Protein AF-A0A919CF09-F1 (afdb_monomer_lite)

pLDDT: mean 82.71, std 17.0, range [35.19, 98.19]

Secondary structure (DSSP, 8-state):
--------SS-GGGGSSPPPHHHHHHHHHHHHHHHH--TT----HHHHHHHHHHHHHHHHHHHHHHHHHHT-TTS-HHHHHHHHHHHHHHHHHHHSPPPSTT-HHHHHHHHHHHHHHHHHHHHHHHHHHHS-------

Sequence (138 aa):
MTHQILHDPDGHLAAELPLDPQARTHHETLAQRVLGWGDDVLLSARDLELIALLLTGHARCVRDDVRQRSEDPRLNRGVQGQLAALADDADRQLNATAPPVGEFGYTRGRARLVLSLYAGLDLAEEAGAASPRVTAHP

Radius of gyration: 17.17 Å; chains: 1; bounding box: 48×38×53 Å

Foldseek 3Di:
DDDDDDDDPPLPVLQPDDDDPVNLVVLLVLLVVLLPDDPPDPDDLVRLVVLLSVLLSLLVSLLNVLLVLLPPPLADPVLSVVSNVLSVVSVVLSPPDDDPGRDSVSSNVSSVSNVVSVVSVVSSVVRSVPRDPPPPDD

Organism: NCBI:txid67296

Structure (mmCIF, N/CA/C/O backbone):
data_AF-A0A919CF09-F1
#
_entry.id   AF-A0A919CF09-F1
#
loop_
_atom_site.group_PDB
_atom_site.id
_atom_site.type_symbol
_atom_site.label_atom_id
_atom_site.label_alt_id
_atom_site.label_comp_id
_atom_site.label_asym_id
_atom_site.label_entity_id
_atom_site.label_seq_id
_atom_site.pdbx_PDB_ins_code
_atom_site.Cartn_x
_atom_site.Cartn_y
_atom_site.Cartn_z
_atom_site.occupancy
_atom_site.B_iso_or_equiv
_atom_site.auth_seq_id
_atom_site.auth_comp_id
_atom_site.auth_asym_id
_atom_site.auth_atom_id
_atom_site.pdbx_PDB_model_num
ATOM 1 N N . MET A 1 1 ? 1.667 30.542 -11.873 1.00 38.16 1 MET A N 1
ATOM 2 C CA . MET A 1 1 ? 1.337 29.525 -10.855 1.00 38.16 1 MET A CA 1
ATOM 3 C C . MET A 1 1 ? 2.480 28.528 -10.821 1.00 38.16 1 MET A C 1
ATOM 5 O O . MET A 1 1 ? 2.680 27.824 -11.799 1.00 38.16 1 MET A O 1
ATOM 9 N N . THR A 1 2 ? 3.289 28.554 -9.769 1.00 45.25 2 THR A N 1
ATOM 10 C CA . THR A 1 2 ? 4.456 27.683 -9.574 1.00 45.25 2 THR A CA 1
ATOM 11 C C . THR A 1 2 ? 4.054 26.550 -8.636 1.00 45.25 2 THR A C 1
ATOM 13 O O . THR A 1 2 ? 3.740 26.795 -7.477 1.00 45.25 2 THR A O 1
ATOM 16 N N . HIS A 1 3 ? 3.998 25.323 -9.156 1.00 44.03 3 HIS A N 1
ATOM 17 C CA . HIS A 1 3 ? 3.710 24.124 -8.371 1.00 44.03 3 HIS A CA 1
ATOM 18 C C . HIS A 1 3 ? 5.027 23.658 -7.739 1.00 44.03 3 HIS A C 1
ATOM 20 O O . HIS A 1 3 ? 5.937 23.227 -8.447 1.00 44.03 3 HIS A O 1
ATOM 26 N N . GLN A 1 4 ? 5.173 23.829 -6.427 1.00 47.81 4 GLN A N 1
ATOM 27 C CA . GLN A 1 4 ? 6.373 23.425 -5.701 1.00 47.81 4 GLN A CA 1
ATOM 28 C C . GLN A 1 4 ? 6.209 21.954 -5.304 1.00 47.81 4 GLN A C 1
ATOM 30 O O . GLN A 1 4 ? 5.456 21.634 -4.390 1.00 47.81 4 GLN A O 1
ATOM 35 N N . ILE A 1 5 ? 6.864 21.053 -6.039 1.00 58.84 5 ILE A N 1
ATOM 36 C CA . ILE A 1 5 ? 6.908 19.630 -5.690 1.00 58.84 5 ILE A CA 1
ATOM 37 C C . ILE A 1 5 ? 7.907 19.483 -4.543 1.00 58.84 5 ILE A C 1
ATOM 39 O O . ILE A 1 5 ? 9.117 19.594 -4.743 1.00 58.84 5 ILE A O 1
ATOM 43 N N . LEU A 1 6 ? 7.390 19.293 -3.332 1.00 55.84 6 LEU A N 1
ATOM 44 C CA . LEU A 1 6 ? 8.189 19.039 -2.142 1.00 55.84 6 LEU A CA 1
ATOM 45 C C . LEU A 1 6 ? 8.516 17.543 -2.094 1.00 55.84 6 LEU A C 1
ATOM 47 O O . LEU A 1 6 ? 7.647 16.715 -1.835 1.00 55.84 6 LEU A O 1
ATOM 51 N N . HIS A 1 7 ? 9.761 17.197 -2.416 1.00 47.84 7 HIS A N 1
ATOM 52 C CA . HIS A 1 7 ? 10.256 15.831 -2.306 1.00 47.84 7 HIS A CA 1
ATOM 53 C C . HIS A 1 7 ? 10.620 15.561 -0.844 1.00 47.84 7 HIS A C 1
ATOM 55 O O . HIS A 1 7 ? 11.595 16.120 -0.347 1.00 47.84 7 HIS A O 1
ATOM 61 N N . ASP A 1 8 ? 9.849 14.706 -0.176 1.00 61.03 8 ASP A N 1
ATOM 62 C CA . ASP A 1 8 ? 10.103 14.247 1.191 1.00 61.03 8 ASP A CA 1
ATOM 63 C C . ASP A 1 8 ? 10.671 12.818 1.165 1.00 61.03 8 ASP A C 1
ATOM 65 O O . ASP A 1 8 ? 9.913 11.854 1.041 1.00 61.03 8 ASP A O 1
ATOM 69 N N . PRO A 1 9 ? 12.006 12.660 1.190 1.00 55.53 9 PRO A N 1
ATOM 70 C CA . PRO A 1 9 ? 12.639 11.346 1.142 1.00 55.53 9 PRO A CA 1
ATOM 71 C C . PRO A 1 9 ? 12.444 10.533 2.433 1.00 55.53 9 PRO A C 1
ATOM 73 O O . PRO A 1 9 ? 12.512 9.303 2.373 1.00 55.53 9 PRO A O 1
ATOM 76 N N . ASP A 1 10 ? 12.179 11.200 3.561 1.00 54.34 10 ASP A N 1
ATOM 77 C CA . ASP A 1 10 ? 12.074 10.587 4.891 1.00 54.34 10 ASP A CA 1
ATOM 78 C C . ASP A 1 10 ? 10.613 10.328 5.311 1.00 54.34 10 ASP A C 1
ATOM 80 O O . ASP A 1 10 ? 10.356 9.581 6.253 1.00 54.34 10 ASP A O 1
ATOM 84 N N . GLY A 1 11 ? 9.642 10.883 4.573 1.00 53.97 11 GLY A N 1
ATOM 85 C CA . GLY A 1 11 ? 8.206 10.632 4.744 1.00 53.97 11 GLY A CA 1
ATOM 86 C C . G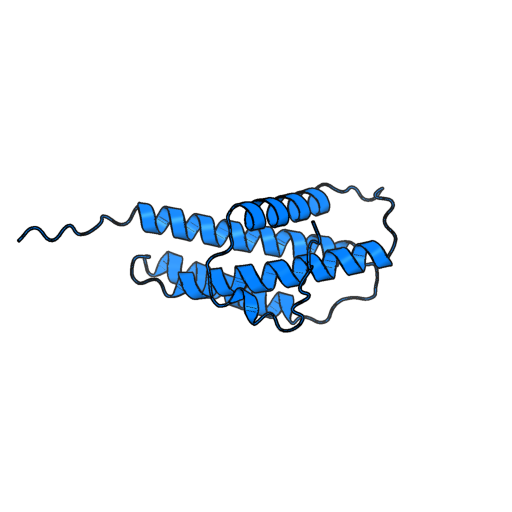LY A 1 11 ? 7.585 11.312 5.967 1.00 53.97 11 GLY A C 1
ATOM 87 O O . GLY A 1 11 ? 6.467 10.978 6.355 1.00 53.97 11 GLY A O 1
ATOM 88 N N . HIS A 1 12 ? 8.287 12.261 6.585 1.00 56.44 12 HIS A N 1
ATOM 89 C CA . HIS A 1 12 ? 7.836 12.948 7.793 1.00 56.44 12 HIS A CA 1
ATOM 90 C C . HIS A 1 12 ? 6.582 13.810 7.584 1.00 56.44 12 HIS A C 1
ATOM 92 O O . HIS A 1 12 ? 5.820 14.005 8.526 1.00 56.44 12 HIS A O 1
ATOM 98 N N . LEU A 1 13 ? 6.322 14.286 6.365 1.00 51.22 13 LEU A N 1
ATOM 99 C CA . LEU A 1 13 ? 5.152 15.110 6.046 1.00 51.22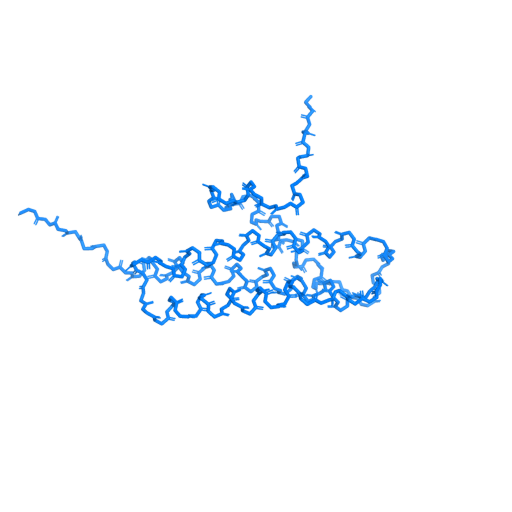 13 LEU A CA 1
ATOM 100 C C . LEU A 1 13 ? 3.863 14.300 5.855 1.00 51.22 13 LEU A C 1
ATOM 102 O O . LEU A 1 13 ? 2.781 14.881 5.843 1.00 51.22 13 LEU A O 1
ATOM 106 N N . ALA A 1 14 ? 3.953 12.975 5.722 1.00 50.47 14 ALA A N 1
ATOM 107 C CA . ALA A 1 14 ? 2.787 12.104 5.577 1.00 50.47 14 ALA A CA 1
ATOM 108 C C . ALA A 1 14 ? 2.106 11.767 6.916 1.00 50.47 14 ALA A C 1
ATOM 110 O O . ALA A 1 14 ? 1.007 11.228 6.915 1.00 50.47 14 ALA A O 1
ATOM 111 N N . ALA A 1 15 ? 2.739 12.079 8.051 1.00 49.06 15 ALA A N 1
ATOM 112 C CA . ALA A 1 15 ? 2.292 11.623 9.366 1.00 49.06 15 ALA A CA 1
ATOM 113 C C . ALA A 1 15 ? 1.136 12.440 9.982 1.00 49.06 15 ALA A C 1
ATOM 115 O O . ALA A 1 15 ? 0.589 12.026 11.002 1.00 49.06 15 ALA A O 1
ATOM 116 N N . GLU A 1 16 ? 0.772 13.603 9.426 1.00 46.12 16 GLU A N 1
ATOM 117 C CA . GLU A 1 16 ? -0.107 14.550 10.135 1.00 46.12 16 GLU A CA 1
ATOM 118 C C . GLU A 1 16 ? -1.568 14.588 9.664 1.00 46.12 16 GLU A C 1
ATOM 120 O O . GLU A 1 16 ? -2.419 15.058 10.420 1.00 46.12 16 GLU A O 1
ATOM 125 N N . LEU A 1 17 ? -1.913 14.064 8.483 1.00 50.91 17 LEU A N 1
ATOM 126 C CA . LEU A 1 17 ? -3.288 14.086 7.966 1.00 50.91 17 LEU A CA 1
ATOM 127 C C . LEU A 1 17 ? -3.600 12.815 7.160 1.00 50.91 17 LEU A C 1
ATOM 129 O O . LEU A 1 17 ? -2.753 12.400 6.370 1.00 50.91 17 LEU A O 1
ATOM 133 N N . PRO A 1 18 ? -4.820 12.248 7.289 1.00 60.44 18 PRO A N 1
ATOM 134 C CA . PRO A 1 18 ? -5.278 11.173 6.413 1.00 60.44 18 PRO A CA 1
ATOM 135 C C . PRO A 1 18 ? -5.068 11.558 4.950 1.00 60.44 18 PRO A C 1
ATOM 137 O O . PRO A 1 18 ? -5.326 12.709 4.582 1.00 60.44 18 PRO A O 1
ATOM 140 N N . LEU A 1 19 ? -4.639 10.604 4.121 1.00 67.75 19 LEU A N 1
ATOM 141 C CA . LEU A 1 19 ? -4.422 10.847 2.696 1.00 67.75 19 LEU A CA 1
ATOM 142 C C . LEU A 1 19 ? -5.638 11.524 2.047 1.00 67.75 19 LEU A C 1
ATOM 144 O O . LEU A 1 19 ? -6.762 11.021 2.103 1.00 67.75 19 LEU A O 1
ATOM 148 N N . ASP A 1 20 ? -5.393 12.666 1.405 1.00 78.00 20 ASP A N 1
ATOM 149 C CA . ASP A 1 20 ? -6.416 13.407 0.675 1.00 78.00 20 ASP A CA 1
ATOM 150 C C . ASP A 1 20 ? -7.076 12.514 -0.409 1.00 78.00 20 ASP A C 1
ATOM 152 O O . ASP A 1 20 ? -6.374 11.762 -1.101 1.00 78.00 20 ASP A O 1
ATOM 156 N N . PRO A 1 21 ? -8.413 12.565 -0.602 1.00 76.69 21 PRO A N 1
ATOM 157 C CA . PRO A 1 21 ? -9.105 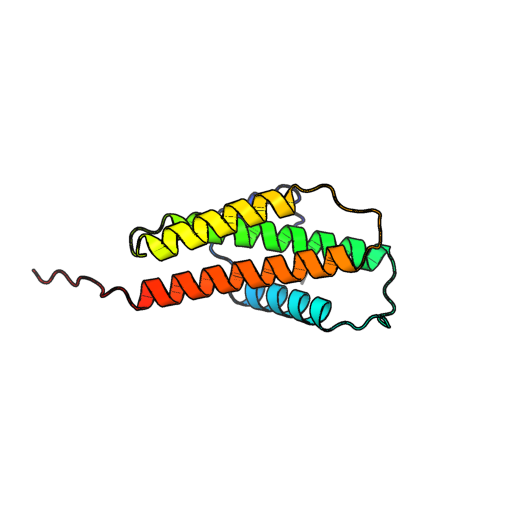11.721 -1.581 1.00 76.69 21 PRO A CA 1
ATOM 158 C C . PRO A 1 21 ? -8.584 11.854 -3.021 1.00 76.69 21 PRO A C 1
ATOM 160 O O . PRO A 1 21 ? -8.593 10.879 -3.785 1.00 76.69 21 PRO A O 1
ATOM 163 N N . GLN A 1 22 ? -8.093 13.035 -3.413 1.00 77.69 22 GLN A N 1
ATOM 164 C CA . GLN A 1 22 ? -7.482 13.219 -4.728 1.00 77.69 22 GLN A CA 1
ATOM 165 C C . GLN A 1 22 ? -6.113 12.531 -4.793 1.00 77.69 22 GLN A C 1
ATOM 167 O O . GLN A 1 22 ? -5.805 11.908 -5.814 1.00 77.69 22 GLN A O 1
ATOM 172 N N . ALA A 1 23 ? -5.317 12.580 -3.721 1.00 80.69 23 ALA A N 1
ATOM 173 C CA . ALA A 1 23 ? -4.058 11.837 -3.627 1.00 80.69 23 ALA A CA 1
ATOM 174 C C . ALA A 1 23 ? -4.286 10.320 -3.742 1.00 80.69 23 ALA A C 1
ATOM 176 O O . ALA A 1 23 ? -3.637 9.663 -4.561 1.00 80.69 23 ALA A O 1
ATOM 177 N N . ARG A 1 24 ? -5.286 9.776 -3.030 1.00 89.44 24 ARG A N 1
ATOM 178 C CA . ARG A 1 24 ? -5.692 8.364 -3.152 1.00 89.44 24 ARG A CA 1
ATOM 179 C C . ARG A 1 24 ? -5.994 7.969 -4.595 1.00 89.44 24 ARG A C 1
ATOM 181 O O . ARG A 1 24 ? -5.419 7.006 -5.101 1.00 89.44 24 ARG A O 1
ATOM 188 N N . THR A 1 25 ? -6.829 8.754 -5.275 1.00 89.25 25 THR A N 1
ATOM 189 C CA . THR A 1 25 ? -7.222 8.484 -6.667 1.00 89.25 25 THR A CA 1
ATOM 190 C C . THR A 1 25 ? -6.002 8.396 -7.589 1.00 89.25 25 THR A C 1
ATOM 192 O O . THR A 1 25 ? -5.932 7.514 -8.447 1.00 89.25 25 THR A O 1
ATOM 195 N N . HIS A 1 26 ? -5.008 9.274 -7.408 1.00 87.81 26 HIS A N 1
ATOM 196 C CA . HIS A 1 26 ? -3.773 9.243 -8.196 1.00 87.81 26 HIS A CA 1
ATOM 197 C C . HIS A 1 26 ? -2.942 7.988 -7.915 1.00 87.81 26 HIS A C 1
ATOM 199 O O . HIS A 1 26 ? -2.476 7.346 -8.861 1.00 87.81 26 HIS A O 1
ATOM 205 N N . HIS A 1 27 ? -2.780 7.616 -6.643 1.00 91.25 27 HIS A N 1
ATOM 206 C CA . HIS A 1 27 ? -2.001 6.441 -6.252 1.00 91.25 27 HIS A CA 1
ATOM 207 C C . HIS A 1 27 ? -2.621 5.149 -6.803 1.00 91.25 27 HIS A C 1
ATOM 209 O O . HIS A 1 27 ? -1.924 4.345 -7.427 1.00 91.25 27 HIS A O 1
ATOM 215 N N . GLU A 1 28 ? -3.933 4.968 -6.624 1.00 92.31 28 GLU A N 1
ATOM 216 C CA . GLU A 1 28 ? -4.667 3.800 -7.122 1.00 92.31 28 GLU A CA 1
ATOM 217 C C . GLU A 1 28 ? -4.656 3.744 -8.652 1.00 92.31 28 GLU A C 1
ATOM 219 O O . GLU A 1 28 ? -4.388 2.684 -9.217 1.00 92.31 28 GLU A O 1
ATOM 224 N N . THR A 1 2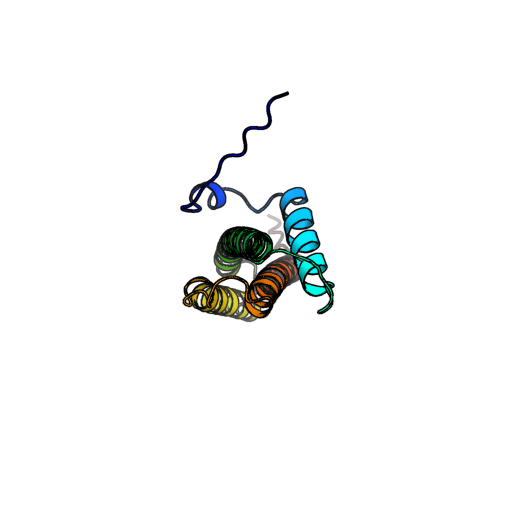9 ? -4.854 4.879 -9.334 1.00 94.69 29 THR A N 1
ATOM 225 C CA . THR A 1 29 ? -4.808 4.946 -10.806 1.00 94.69 29 THR A CA 1
ATOM 226 C C . THR A 1 29 ? -3.435 4.547 -11.340 1.0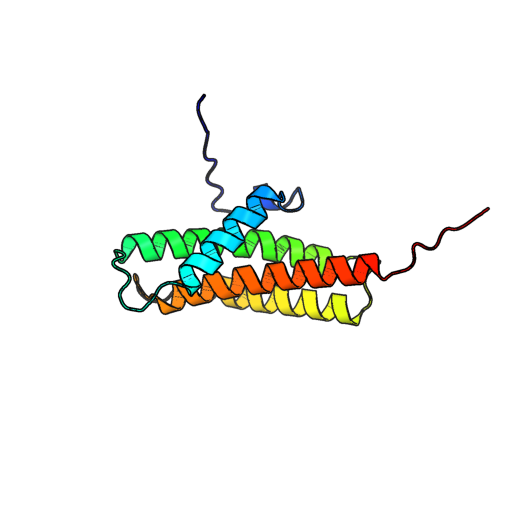0 94.69 29 THR A C 1
ATOM 228 O O . THR A 1 29 ? -3.339 3.772 -12.295 1.00 94.69 29 THR A O 1
ATOM 231 N N . LEU A 1 30 ? -2.352 5.052 -10.740 1.00 93.62 30 LEU A N 1
ATOM 232 C CA . LEU A 1 30 ? -0.996 4.673 -11.130 1.00 93.62 30 LEU A CA 1
ATOM 233 C C . LEU A 1 30 ? -0.759 3.177 -10.901 1.00 93.62 30 LEU A C 1
ATOM 235 O O . LEU A 1 30 ? -0.283 2.492 -11.806 1.00 93.62 30 LEU A O 1
ATOM 239 N N . ALA A 1 31 ? -1.121 2.661 -9.726 1.00 95.50 31 ALA A N 1
ATOM 240 C CA . ALA A 1 31 ? -0.960 1.250 -9.401 1.00 95.50 31 ALA A CA 1
ATOM 241 C C . ALA A 1 31 ? -1.751 0.350 -10.368 1.00 95.50 31 ALA A C 1
ATOM 243 O O . ALA A 1 31 ? -1.197 -0.598 -10.920 1.00 95.50 31 ALA A O 1
ATOM 244 N N . GLN A 1 32 ? -3.011 0.680 -10.653 1.00 96.69 32 GLN A N 1
ATOM 245 C CA . GLN A 1 32 ? -3.845 -0.046 -11.616 1.00 96.69 32 GLN A CA 1
ATOM 246 C C . GLN A 1 32 ? -3.250 -0.016 -13.026 1.00 96.69 32 GLN A C 1
ATOM 248 O O . GLN A 1 32 ? -3.217 -1.047 -13.695 1.00 96.69 32 GLN A O 1
ATOM 253 N N . ARG A 1 33 ? -2.716 1.130 -13.468 1.00 95.50 33 ARG A N 1
ATOM 254 C CA . ARG A 1 33 ? -2.026 1.236 -14.762 1.00 95.50 33 ARG A CA 1
ATOM 255 C C . ARG A 1 33 ? -0.807 0.327 -14.838 1.00 95.50 33 ARG A C 1
ATOM 257 O O . ARG A 1 33 ? -0.672 -0.399 -15.815 1.00 95.50 33 ARG A O 1
ATOM 264 N N . VAL A 1 34 ? 0.029 0.322 -13.801 1.00 93.94 34 VAL A N 1
ATOM 265 C CA . VAL A 1 34 ? 1.206 -0.556 -13.716 1.00 93.94 34 VAL A CA 1
ATOM 266 C C . VAL A 1 34 ? 0.807 -2.031 -13.782 1.00 93.94 34 VAL A C 1
ATOM 268 O O . VAL A 1 34 ? 1.477 -2.828 -14.436 1.00 93.94 34 VAL A O 1
ATOM 271 N N . LEU A 1 35 ? -0.294 -2.410 -13.128 1.00 95.12 35 LEU A N 1
ATOM 272 C CA . LEU A 1 35 ? -0.807 -3.781 -13.185 1.00 95.12 35 LEU A CA 1
ATOM 273 C C . LEU A 1 35 ? -1.438 -4.137 -14.534 1.00 95.12 35 LEU A C 1
ATOM 275 O O . LEU A 1 35 ? -1.399 -5.303 -14.915 1.00 95.12 35 LEU A O 1
ATOM 279 N N . GLY A 1 36 ? -1.996 -3.156 -15.246 1.00 93.31 36 GLY A N 1
ATOM 280 C CA . GLY A 1 36 ? -2.585 -3.327 -16.574 1.00 93.31 36 GLY A CA 1
ATOM 281 C C . GLY A 1 36 ? -1.574 -3.340 -17.721 1.00 93.31 36 GLY A C 1
ATOM 282 O O . GLY A 1 36 ? -1.944 -3.662 -18.847 1.00 93.31 36 GLY A O 1
ATOM 283 N N . TRP A 1 37 ? -0.311 -2.994 -17.471 1.00 91.19 37 TRP A N 1
ATOM 284 C CA . TRP A 1 37 ? 0.735 -3.091 -18.484 1.00 91.19 37 TRP A CA 1
ATOM 285 C C . TRP A 1 37 ? 1.011 -4.546 -18.849 1.00 91.19 37 TRP A C 1
ATOM 287 O O . TRP A 1 37 ? 1.212 -5.382 -17.965 1.00 91.19 37 TRP A O 1
ATOM 297 N N . GLY A 1 38 ? 1.039 -4.832 -20.149 1.00 83.06 38 GLY A N 1
ATOM 298 C CA . GLY A 1 38 ? 1.516 -6.095 -20.697 1.00 83.06 38 GLY A CA 1
ATOM 299 C C . GLY A 1 38 ? 3.040 -6.176 -20.706 1.00 83.06 38 GLY A C 1
ATOM 300 O O . GLY A 1 38 ? 3.741 -5.228 -20.346 1.00 83.06 38 GLY A O 1
ATOM 301 N N . ASP A 1 39 ? 3.556 -7.327 -21.125 1.00 74.19 39 ASP A N 1
ATOM 302 C CA . ASP A 1 39 ? 5.003 -7.553 -21.246 1.00 74.19 39 ASP A CA 1
ATOM 303 C C . ASP A 1 39 ? 5.612 -6.804 -22.455 1.00 74.19 39 ASP A C 1
ATOM 305 O O . ASP A 1 39 ? 6.827 -6.770 -22.626 1.00 74.19 39 ASP A O 1
ATOM 309 N N . ASP A 1 40 ? 4.770 -6.175 -23.280 1.00 74.94 40 ASP A N 1
ATOM 310 C CA . ASP A 1 40 ? 5.106 -5.338 -24.432 1.00 74.94 40 ASP A CA 1
ATOM 311 C C . ASP A 1 40 ? 5.295 -3.851 -24.083 1.00 74.94 40 ASP A C 1
ATOM 313 O O . ASP A 1 40 ? 5.584 -3.041 -24.968 1.00 74.94 40 ASP A O 1
ATOM 317 N N . VAL A 1 41 ? 5.140 -3.465 -22.810 1.00 79.81 41 VAL A N 1
ATOM 318 C CA . VAL A 1 41 ? 5.289 -2.064 -22.408 1.00 79.81 41 VAL A CA 1
ATOM 319 C C . VAL A 1 41 ? 6.726 -1.583 -22.647 1.00 79.81 41 VAL A C 1
ATOM 321 O O . VAL A 1 41 ? 7.696 -2.102 -22.094 1.00 79.81 41 VAL A O 1
ATOM 324 N N . LEU A 1 42 ? 6.872 -0.556 -23.485 1.00 79.88 42 LEU A N 1
ATOM 325 C CA . LEU A 1 42 ? 8.168 0.029 -23.828 1.00 79.88 42 LEU A CA 1
ATOM 326 C C . LEU A 1 42 ? 8.541 1.116 -22.815 1.00 79.88 42 LEU A C 1
ATOM 328 O O . LEU A 1 42 ? 8.460 2.308 -23.107 1.00 79.88 42 LEU A O 1
ATOM 332 N N . LEU A 1 43 ? 8.928 0.700 -21.609 1.00 85.00 43 LEU A N 1
ATOM 333 C CA . LEU A 1 43 ? 9.492 1.591 -20.593 1.00 85.00 43 LEU A CA 1
ATOM 334 C C . LEU A 1 43 ? 10.990 1.362 -20.462 1.00 85.00 43 LEU A C 1
ATOM 336 O O . LEU A 1 43 ? 11.464 0.225 -20.477 1.00 85.00 43 LEU A O 1
ATOM 340 N N . SER A 1 44 ? 11.745 2.449 -20.305 1.00 89.06 44 SER A N 1
ATOM 341 C CA . SER A 1 44 ? 13.158 2.316 -19.977 1.00 89.06 44 SER A CA 1
ATOM 342 C C . SER A 1 44 ? 13.312 1.752 -18.561 1.00 89.06 44 SER A C 1
ATOM 344 O O . SER A 1 44 ? 12.461 1.952 -17.691 1.00 89.06 44 SER A O 1
ATOM 346 N N . ALA A 1 45 ? 14.437 1.086 -18.292 1.00 86.69 45 ALA A N 1
ATOM 347 C CA . ALA A 1 45 ? 14.750 0.605 -16.946 1.00 86.69 45 ALA A CA 1
ATOM 348 C C . ALA A 1 45 ? 14.738 1.744 -15.906 1.00 86.69 45 ALA A C 1
ATOM 350 O O . ALA A 1 45 ? 14.350 1.532 -14.758 1.00 86.69 45 ALA A O 1
ATOM 351 N N . ARG A 1 46 ? 15.099 2.966 -16.328 1.00 88.56 46 ARG A N 1
ATOM 352 C CA . ARG A 1 46 ? 15.063 4.160 -15.482 1.00 88.56 46 ARG A CA 1
ATOM 353 C C . ARG A 1 46 ? 13.637 4.596 -15.152 1.00 88.56 46 ARG A C 1
ATOM 355 O O . ARG A 1 46 ? 13.374 4.962 -14.011 1.00 88.56 46 ARG A O 1
ATOM 362 N N . ASP A 1 47 ? 12.720 4.538 -16.113 1.00 90.19 47 ASP A N 1
ATOM 363 C CA . ASP A 1 47 ? 11.313 4.871 -15.863 1.00 90.19 47 ASP A CA 1
ATOM 364 C C . ASP A 1 47 ? 10.689 3.870 -14.889 1.00 90.19 47 ASP A C 1
ATOM 366 O O . ASP A 1 47 ? 10.023 4.267 -13.934 1.00 90.19 47 ASP A O 1
ATOM 370 N N . LEU A 1 48 ? 10.966 2.574 -15.071 1.00 88.62 48 LEU A N 1
ATOM 371 C CA . LEU A 1 48 ? 10.503 1.526 -14.158 1.00 88.62 48 LEU A CA 1
ATOM 372 C C . LEU A 1 48 ? 11.006 1.729 -12.729 1.00 88.62 48 LEU A C 1
ATOM 374 O O . LEU A 1 48 ? 10.242 1.538 -11.781 1.00 88.62 48 LEU A O 1
ATOM 378 N N . GLU A 1 49 ? 12.263 2.142 -12.577 1.00 88.56 49 GLU A N 1
ATOM 379 C CA . GLU A 1 49 ? 12.857 2.475 -11.285 1.00 88.56 49 GLU A CA 1
ATOM 380 C C . GLU A 1 49 ? 12.167 3.688 -10.645 1.00 88.56 49 GLU A C 1
ATOM 382 O O . GLU A 1 49 ? 11.756 3.620 -9.487 1.00 88.56 49 GLU A O 1
ATOM 387 N N . LEU A 1 50 ? 11.972 4.777 -11.397 1.00 90.62 50 LEU A N 1
ATOM 388 C CA . LEU A 1 50 ? 11.285 5.974 -10.903 1.00 90.62 50 LEU A CA 1
ATOM 389 C C . LEU A 1 50 ? 9.846 5.671 -10.471 1.00 90.62 50 LEU A C 1
ATOM 391 O O . LEU A 1 50 ? 9.409 6.121 -9.412 1.00 90.62 50 LEU A O 1
ATOM 395 N N . ILE A 1 51 ? 9.122 4.867 -11.249 1.00 92.00 51 ILE A N 1
ATOM 396 C CA . ILE A 1 51 ? 7.759 4.439 -10.914 1.00 92.00 51 ILE A CA 1
ATOM 397 C C . ILE A 1 51 ? 7.762 3.554 -9.662 1.00 92.00 51 ILE A C 1
ATOM 399 O O . ILE A 1 51 ? 6.909 3.723 -8.791 1.00 92.00 51 ILE A O 1
ATOM 403 N N . ALA A 1 52 ? 8.721 2.635 -9.530 1.00 90.94 52 ALA A N 1
ATOM 404 C CA . ALA A 1 52 ? 8.836 1.794 -8.343 1.00 90.94 52 ALA A CA 1
ATOM 405 C C . ALA A 1 52 ? 9.144 2.613 -7.080 1.00 90.94 52 ALA A C 1
ATOM 407 O O . ALA A 1 52 ? 8.574 2.337 -6.022 1.00 90.94 52 ALA A O 1
ATOM 408 N N . LEU A 1 53 ? 10.001 3.635 -7.182 1.00 90.44 53 LEU A N 1
ATOM 409 C CA . LEU A 1 53 ? 10.284 4.571 -6.091 1.00 90.44 53 LEU A CA 1
ATOM 410 C C . LEU A 1 53 ? 9.036 5.367 -5.703 1.00 90.44 53 LEU A C 1
ATOM 412 O O . LEU A 1 53 ? 8.711 5.445 -4.519 1.00 90.44 53 LEU A O 1
ATOM 416 N N . LEU A 1 54 ? 8.295 5.880 -6.688 1.00 92.00 54 LEU A N 1
ATOM 417 C CA . LEU A 1 54 ? 7.051 6.612 -6.457 1.00 92.00 54 LEU A CA 1
ATOM 418 C C . LEU A 1 54 ? 6.009 5.744 -5.729 1.00 92.00 54 LEU A C 1
ATOM 420 O O . LEU A 1 54 ? 5.482 6.143 -4.693 1.00 92.00 54 LEU A O 1
ATOM 424 N N . LEU A 1 55 ? 5.780 4.516 -6.205 1.00 93.19 55 LEU A N 1
ATOM 425 C CA . LEU A 1 55 ? 4.880 3.557 -5.555 1.00 93.19 55 LEU A CA 1
ATOM 426 C C . LEU A 1 55 ? 5.355 3.155 -4.152 1.00 93.19 55 LEU A C 1
ATOM 428 O O . LEU A 1 55 ? 4.530 2.924 -3.273 1.00 93.19 55 LEU A O 1
ATOM 432 N N . THR A 1 56 ? 6.669 3.078 -3.926 1.00 92.81 56 THR A N 1
ATOM 433 C CA . THR A 1 56 ? 7.242 2.807 -2.598 1.00 92.81 56 THR A CA 1
ATOM 434 C C . THR A 1 56 ? 6.938 3.949 -1.629 1.00 92.81 56 THR A C 1
ATOM 436 O O . THR A 1 56 ? 6.529 3.687 -0.500 1.00 92.81 56 THR A O 1
ATOM 439 N N . GLY A 1 57 ? 7.086 5.203 -2.071 1.00 90.69 57 GLY A N 1
ATOM 440 C CA . GLY A 1 57 ? 6.697 6.378 -1.289 1.00 90.69 57 GLY A CA 1
ATOM 441 C C . GLY A 1 57 ? 5.212 6.351 -0.930 1.00 90.69 57 GLY A C 1
ATOM 442 O O . GLY A 1 57 ? 4.863 6.444 0.243 1.00 90.69 57 GLY A O 1
ATOM 443 N N . HIS A 1 58 ? 4.341 6.105 -1.913 1.00 92.50 58 HIS A N 1
ATOM 444 C CA . HIS A 1 58 ? 2.899 5.980 -1.677 1.00 92.50 58 HIS A CA 1
ATOM 445 C C . HIS A 1 58 ? 2.565 4.866 -0.682 1.00 92.50 58 HIS A C 1
ATOM 447 O O . HIS A 1 58 ? 1.813 5.092 0.260 1.00 92.50 58 HIS A O 1
ATOM 453 N N . ALA A 1 59 ? 3.151 3.680 -0.848 1.00 93.94 59 ALA A N 1
ATOM 454 C CA . ALA A 1 59 ? 2.914 2.556 0.049 1.00 93.94 59 ALA A CA 1
ATOM 455 C C . ALA A 1 59 ? 3.340 2.852 1.495 1.00 93.94 59 ALA A C 1
ATOM 457 O O . ALA A 1 59 ? 2.662 2.399 2.410 1.00 93.94 59 ALA A O 1
ATOM 458 N N . ARG A 1 60 ? 4.412 3.626 1.722 1.00 93.56 60 ARG A N 1
ATOM 459 C CA . ARG A 1 60 ? 4.807 4.054 3.076 1.00 93.56 60 ARG A CA 1
ATOM 460 C C . ARG A 1 60 ? 3.747 4.945 3.716 1.00 93.56 60 ARG A C 1
ATOM 462 O O . ARG A 1 60 ? 3.322 4.637 4.823 1.00 93.56 60 ARG A O 1
ATOM 469 N N . CYS A 1 61 ? 3.264 5.960 2.996 1.00 90.56 61 CYS A N 1
ATOM 470 C CA . CYS A 1 61 ? 2.209 6.838 3.507 1.00 90.56 61 CYS A CA 1
ATOM 471 C C . CYS A 1 61 ? 0.941 6.043 3.858 1.00 90.56 61 CYS A C 1
ATOM 473 O O . CYS A 1 61 ? 0.414 6.164 4.956 1.00 90.56 61 CYS A O 1
ATOM 475 N N . VAL A 1 62 ? 0.479 5.169 2.953 1.00 92.81 62 VAL A N 1
ATOM 476 C CA . VAL A 1 62 ? -0.744 4.380 3.192 1.00 92.81 62 VAL A CA 1
ATOM 477 C C . VAL A 1 62 ? -0.535 3.349 4.310 1.00 92.81 62 VAL A C 1
ATOM 479 O O . VAL A 1 62 ? -1.452 3.093 5.082 1.00 92.81 62 VAL A O 1
ATOM 482 N N . ARG A 1 63 ? 0.659 2.753 4.437 1.00 95.56 63 ARG A N 1
ATOM 483 C CA . ARG A 1 63 ? 0.995 1.847 5.551 1.00 95.56 63 ARG A CA 1
ATOM 484 C C . ARG A 1 63 ? 0.842 2.551 6.896 1.00 95.56 63 ARG A C 1
ATOM 486 O O . ARG A 1 63 ? 0.317 1.938 7.823 1.00 95.56 63 ARG A O 1
ATOM 493 N N . ASP A 1 64 ? 1.288 3.796 7.005 1.00 92.88 64 ASP A N 1
ATOM 494 C CA . ASP A 1 64 ? 1.203 4.553 8.255 1.00 92.88 64 ASP A CA 1
ATOM 495 C C . ASP A 1 64 ? -0.260 4.854 8.613 1.00 92.88 64 ASP A C 1
ATOM 497 O O . ASP A 1 64 ? -0.671 4.591 9.746 1.00 92.88 64 ASP A O 1
ATOM 501 N N . ASP A 1 65 ? -1.082 5.224 7.625 1.00 91.81 65 ASP A N 1
ATOM 502 C CA . ASP A 1 65 ? -2.538 5.352 7.788 1.00 91.81 65 ASP A CA 1
ATOM 503 C C . ASP A 1 65 ? -3.184 4.023 8.227 1.00 91.81 65 ASP A C 1
ATOM 505 O O . ASP A 1 65 ? -3.999 3.991 9.153 1.00 91.81 65 ASP A O 1
ATOM 509 N N . VAL A 1 66 ? -2.817 2.897 7.601 1.00 95.06 66 VAL A N 1
ATOM 510 C CA . VAL A 1 66 ? -3.323 1.558 7.964 1.00 95.06 66 VAL A CA 1
ATOM 511 C C . VAL A 1 66 ? -2.928 1.195 9.393 1.00 95.06 66 VAL A C 1
ATOM 513 O O . VAL A 1 66 ? -3.763 0.695 10.153 1.00 95.06 66 VAL A O 1
ATOM 516 N N . ARG A 1 67 ? -1.683 1.473 9.792 1.00 95.38 67 ARG A N 1
ATOM 517 C CA . ARG A 1 67 ? -1.212 1.238 11.160 1.00 95.38 67 ARG A CA 1
ATOM 518 C C . ARG A 1 67 ? -1.991 2.094 12.154 1.00 95.38 67 ARG A C 1
ATOM 520 O O . ARG A 1 67 ? -2.476 1.551 13.143 1.00 95.38 67 ARG A O 1
ATOM 527 N N . GLN A 1 68 ? -2.216 3.372 11.858 1.00 92.12 68 GLN A N 1
ATOM 528 C CA . GLN A 1 68 ? -3.039 4.242 12.699 1.00 92.12 68 GLN A CA 1
ATOM 529 C C . GLN A 1 68 ? -4.476 3.711 12.827 1.00 92.12 68 GLN A C 1
ATOM 531 O O . GLN A 1 68 ? -5.037 3.678 13.921 1.00 92.12 68 GLN A O 1
ATOM 536 N N . ARG A 1 69 ? -5.084 3.239 11.729 1.00 92.19 69 ARG A N 1
ATOM 537 C CA . ARG A 1 69 ? -6.431 2.641 11.765 1.00 92.19 69 ARG A CA 1
ATOM 538 C C . ARG A 1 69 ? -6.480 1.324 12.528 1.00 92.19 69 ARG A C 1
ATOM 540 O O . ARG A 1 69 ? -7.512 1.036 13.128 1.00 92.19 69 ARG A O 1
ATOM 547 N N . SER A 1 70 ? -5.393 0.556 12.575 1.00 95.12 70 SER A N 1
ATOM 548 C CA . SER A 1 70 ? -5.336 -0.668 13.386 1.00 95.12 70 SER A CA 1
ATOM 549 C C . SER A 1 70 ? -5.518 -0.413 14.891 1.00 95.12 70 SER A C 1
ATOM 551 O O . SER A 1 70 ? -5.943 -1.308 15.620 1.00 95.12 70 SER A O 1
ATOM 553 N N . GLU A 1 71 ? -5.281 0.820 15.345 1.00 93.56 71 GLU A N 1
ATOM 554 C CA . GLU A 1 71 ? -5.425 1.245 16.739 1.00 93.56 71 GLU A CA 1
ATOM 555 C C . GLU A 1 71 ? -6.786 1.907 17.038 1.00 93.56 71 GLU A C 1
ATOM 557 O O . GLU A 1 71 ? -7.068 2.230 18.193 1.00 93.56 71 GLU A O 1
ATOM 562 N N . ASP A 1 72 ? -7.660 2.092 16.037 1.00 91.62 72 ASP A N 1
ATOM 563 C CA . ASP A 1 72 ? -8.945 2.780 16.219 1.00 91.62 72 ASP A CA 1
ATOM 564 C C . ASP A 1 72 ? -9.883 1.963 17.131 1.00 91.62 72 ASP A C 1
ATOM 566 O O . ASP A 1 72 ? -10.323 0.872 16.746 1.00 91.62 72 ASP A O 1
ATOM 570 N N . PRO A 1 73 ? -10.255 2.476 18.322 1.00 89.38 73 PRO A N 1
ATOM 571 C CA . PRO A 1 73 ? -11.054 1.741 19.302 1.00 89.38 73 PRO A CA 1
ATOM 572 C C . PRO A 1 73 ? -12.491 1.454 18.844 1.00 89.38 73 PRO A C 1
ATOM 574 O O . PRO A 1 73 ? -13.190 0.680 19.496 1.00 89.38 73 PRO A O 1
ATOM 577 N N . ARG A 1 74 ? -12.955 2.071 17.750 1.00 88.81 74 ARG A N 1
ATOM 578 C CA . ARG A 1 74 ? -14.290 1.838 17.178 1.00 88.81 74 ARG A CA 1
ATOM 579 C C . ARG A 1 74 ? -14.360 0.564 16.338 1.00 88.81 74 ARG A C 1
ATOM 581 O O . ARG A 1 74 ? -15.460 0.062 16.098 1.00 88.81 74 ARG A O 1
ATOM 588 N N . LEU A 1 75 ? -13.212 0.059 15.886 1.00 90.62 75 LEU A N 1
ATOM 589 C CA . LEU A 1 75 ? -13.115 -1.163 15.097 1.00 90.62 75 LEU A CA 1
ATOM 590 C C . LEU A 1 75 ? -13.132 -2.397 16.001 1.00 90.62 75 LEU A C 1
ATOM 592 O O . LEU A 1 75 ? -12.603 -2.398 17.113 1.00 90.62 75 LEU A O 1
ATOM 596 N N . ASN A 1 76 ? -13.715 -3.488 15.505 1.00 92.62 76 ASN A N 1
ATOM 597 C CA . ASN A 1 76 ? -13.642 -4.764 16.207 1.00 92.62 76 ASN A CA 1
ATOM 598 C C . ASN A 1 76 ? -12.204 -5.326 16.180 1.00 92.62 76 ASN A C 1
ATOM 600 O O . ASN A 1 76 ? -11.426 -5.048 15.265 1.00 92.62 76 ASN A O 1
ATOM 604 N N . ARG A 1 77 ? -11.867 -6.173 17.164 1.00 93.25 77 ARG A N 1
ATOM 605 C CA . ARG A 1 77 ? -10.519 -6.754 17.316 1.00 93.25 77 ARG A CA 1
ATOM 606 C C . ARG A 1 77 ? -10.034 -7.543 16.095 1.00 93.25 77 ARG A C 1
ATOM 608 O O . ARG A 1 77 ? -8.831 -7.597 15.864 1.00 93.25 77 ARG A O 1
ATOM 615 N N . GLY A 1 78 ? -10.944 -8.147 15.328 1.00 96.00 78 GLY A N 1
ATOM 616 C CA . GLY A 1 78 ? -10.601 -8.883 14.110 1.00 96.00 78 GLY A CA 1
ATOM 617 C C . GLY A 1 78 ? -10.055 -7.955 13.028 1.00 96.00 78 GLY A C 1
ATOM 618 O O . GLY A 1 78 ? -8.958 -8.184 12.527 1.00 96.00 78 GLY A O 1
ATOM 619 N N . VAL A 1 79 ? -10.775 -6.868 12.743 1.00 95.19 79 VAL A N 1
ATOM 620 C CA . VAL A 1 79 ? -10.350 -5.853 11.765 1.00 95.19 79 VAL A CA 1
ATOM 621 C C . VAL A 1 79 ? -9.067 -5.164 12.224 1.00 95.19 79 VAL A C 1
ATOM 623 O O . VAL A 1 79 ? -8.130 -5.060 11.441 1.00 95.19 79 VAL A O 1
ATOM 626 N N . GLN A 1 80 ? -8.963 -4.786 13.504 1.00 95.56 80 GLN A N 1
ATOM 627 C CA . GLN A 1 80 ? -7.721 -4.231 14.062 1.00 95.56 80 GLN A CA 1
ATOM 628 C C . GLN A 1 80 ? -6.518 -5.158 13.821 1.00 95.56 80 GLN A C 1
ATOM 630 O O . GLN A 1 80 ? -5.483 -4.717 13.324 1.00 95.56 80 GLN A O 1
ATOM 635 N N . GLY A 1 81 ? -6.667 -6.456 14.109 1.00 97.56 81 GLY A N 1
ATOM 636 C CA . GLY A 1 81 ? -5.611 -7.446 13.892 1.00 97.56 81 GLY A CA 1
ATOM 637 C C . GLY A 1 81 ? -5.243 -7.631 12.417 1.00 97.56 81 GLY A C 1
ATOM 638 O O . GLY A 1 81 ? -4.062 -7.755 12.098 1.00 97.56 81 GLY A O 1
ATOM 639 N N . GLN A 1 82 ? -6.227 -7.603 11.511 1.00 98.00 82 GLN A N 1
ATOM 640 C CA . GLN A 1 82 ? -5.980 -7.669 10.066 1.00 98.00 82 GLN A CA 1
ATOM 641 C C . GLN A 1 82 ? -5.175 -6.463 9.568 1.00 98.00 82 GLN A C 1
ATOM 643 O O . GLN A 1 82 ? -4.217 -6.646 8.819 1.00 98.00 82 GLN A O 1
ATOM 648 N N . LEU A 1 83 ? -5.520 -5.250 10.008 1.00 97.62 83 LEU A N 1
ATOM 649 C CA . LEU A 1 83 ? -4.805 -4.029 9.624 1.00 97.62 83 LEU A CA 1
ATOM 650 C C . LEU A 1 83 ? -3.380 -4.000 10.182 1.00 97.62 83 LEU A C 1
ATOM 652 O O . LEU A 1 83 ? -2.452 -3.663 9.452 1.00 97.62 83 LEU A O 1
ATOM 656 N N . ALA A 1 84 ? -3.190 -4.406 11.440 1.00 97.94 84 ALA A N 1
ATOM 657 C CA . ALA A 1 84 ? -1.863 -4.494 12.044 1.00 97.94 84 ALA A CA 1
ATOM 658 C C . ALA A 1 84 ? -0.966 -5.484 11.280 1.00 97.94 84 ALA A C 1
ATOM 660 O O . ALA A 1 84 ? 0.148 -5.141 10.890 1.00 97.94 84 ALA A O 1
ATOM 661 N N . ALA A 1 85 ? -1.482 -6.682 10.978 1.00 98.19 85 ALA A N 1
ATOM 662 C CA . ALA A 1 85 ? -0.748 -7.687 10.211 1.00 98.19 85 ALA A CA 1
ATOM 663 C C . ALA A 1 85 ? -0.415 -7.214 8.786 1.00 98.19 85 ALA A C 1
ATOM 665 O O . ALA A 1 85 ? 0.683 -7.472 8.291 1.00 98.19 85 ALA A O 1
ATOM 666 N N . LEU A 1 86 ? -1.343 -6.506 8.136 1.00 98.12 86 LEU A N 1
ATOM 667 C CA . LEU A 1 86 ? -1.124 -5.908 6.821 1.00 98.12 86 LEU A CA 1
ATOM 668 C C . LEU A 1 86 ? -0.034 -4.828 6.864 1.00 98.12 86 LEU A C 1
ATOM 670 O O . LEU A 1 86 ? 0.832 -4.814 5.992 1.00 98.12 86 LEU A O 1
ATOM 674 N N . ALA A 1 87 ? -0.040 -3.955 7.876 1.00 97.12 87 ALA A N 1
ATOM 675 C CA . ALA A 1 87 ? 0.994 -2.937 8.055 1.00 97.12 87 ALA A CA 1
ATOM 676 C C . ALA A 1 87 ? 2.379 -3.560 8.299 1.00 97.12 87 ALA A C 1
ATOM 678 O O . ALA A 1 87 ? 3.365 -3.106 7.718 1.00 97.12 87 ALA A O 1
ATOM 679 N N . ASP A 1 88 ? 2.459 -4.624 9.102 1.00 97.31 88 ASP A N 1
ATOM 680 C CA . ASP A 1 88 ? 3.711 -5.336 9.382 1.00 97.31 88 ASP A CA 1
ATOM 681 C C . ASP A 1 88 ? 4.247 -6.089 8.154 1.00 97.31 88 ASP A C 1
ATOM 683 O O . ASP A 1 88 ? 5.454 -6.113 7.899 1.00 97.31 88 ASP A O 1
ATOM 687 N N . ASP A 1 89 ? 3.366 -6.713 7.367 1.00 97.31 89 ASP A N 1
ATOM 688 C CA . ASP A 1 89 ? 3.751 -7.331 6.097 1.00 97.31 89 ASP A CA 1
ATOM 689 C C . ASP A 1 89 ? 4.223 -6.283 5.085 1.00 97.31 89 ASP A C 1
ATOM 691 O O . ASP A 1 89 ? 5.275 -6.455 4.464 1.00 97.31 89 ASP A O 1
ATOM 695 N N . ALA A 1 90 ? 3.510 -5.160 4.984 1.00 96.19 90 ALA A N 1
ATOM 696 C CA . ALA A 1 90 ? 3.906 -4.043 4.142 1.00 96.19 90 ALA A CA 1
ATOM 697 C C . ALA A 1 90 ? 5.276 -3.490 4.539 1.00 96.19 90 ALA A C 1
ATOM 699 O O . ALA A 1 90 ? 6.108 -3.264 3.664 1.00 96.19 90 ALA A O 1
ATOM 700 N N . ASP A 1 91 ? 5.552 -3.331 5.834 1.00 95.81 91 ASP A N 1
ATOM 701 C CA . ASP A 1 91 ? 6.854 -2.873 6.315 1.00 95.81 91 ASP A CA 1
ATOM 702 C C . ASP A 1 91 ? 7.984 -3.836 5.918 1.00 95.81 91 ASP A C 1
ATOM 704 O O . ASP A 1 91 ? 8.991 -3.416 5.341 1.00 95.81 91 ASP A O 1
ATOM 708 N N . ARG A 1 92 ? 7.781 -5.149 6.101 1.00 94.81 92 ARG A N 1
ATOM 709 C CA . ARG A 1 92 ? 8.737 -6.173 5.643 1.00 94.81 92 ARG A CA 1
ATOM 710 C C . ARG A 1 92 ? 8.980 -6.096 4.138 1.00 94.81 92 ARG A C 1
ATOM 712 O O . ARG A 1 92 ? 10.129 -6.147 3.703 1.00 94.81 92 ARG A O 1
ATOM 719 N N . GLN A 1 93 ? 7.925 -5.947 3.338 1.00 93.56 93 GLN A N 1
ATOM 720 C CA . GLN A 1 93 ? 8.062 -5.813 1.890 1.00 93.56 93 GLN A CA 1
ATOM 721 C C . GLN A 1 93 ? 8.765 -4.506 1.497 1.00 93.56 93 GLN A C 1
ATOM 723 O O . GLN A 1 93 ? 9.542 -4.492 0.544 1.00 93.56 93 GLN A O 1
ATOM 728 N N . LEU A 1 94 ? 8.485 -3.385 2.166 1.00 91.44 94 LEU A N 1
ATOM 729 C CA . LEU A 1 94 ? 9.072 -2.066 1.876 1.00 91.44 94 LEU A CA 1
ATOM 730 C C . LEU A 1 94 ? 10.555 -1.985 2.231 1.00 91.44 94 LEU A C 1
ATOM 732 O O . LEU A 1 94 ? 11.294 -1.282 1.544 1.00 91.44 94 LEU A O 1
ATOM 736 N N . ASN A 1 95 ? 10.980 -2.737 3.243 1.00 89.19 95 ASN A N 1
ATOM 737 C CA . ASN A 1 95 ? 12.369 -2.800 3.692 1.00 89.19 95 ASN A CA 1
ATOM 738 C C . ASN A 1 95 ? 13.178 -3.925 3.027 1.00 89.19 95 ASN A C 1
ATOM 740 O O . ASN A 1 95 ? 14.398 -3.980 3.183 1.00 89.19 95 ASN A O 1
ATOM 744 N N . ALA A 1 96 ? 12.528 -4.814 2.270 1.00 86.38 96 ALA A N 1
ATOM 745 C CA . ALA A 1 96 ? 13.227 -5.808 1.469 1.00 86.38 96 ALA A CA 1
ATOM 746 C C . ALA A 1 96 ? 14.132 -5.125 0.433 1.00 86.38 96 ALA A C 1
ATOM 748 O O . ALA A 1 96 ? 13.736 -4.153 -0.217 1.00 86.38 96 ALA A O 1
ATOM 749 N N . THR A 1 97 ? 15.349 -5.651 0.274 1.00 78.94 97 THR A N 1
ATOM 750 C CA . THR A 1 97 ? 16.323 -5.156 -0.703 1.00 78.94 97 THR A CA 1
ATOM 751 C C . THR A 1 97 ? 15.694 -5.102 -2.090 1.00 78.94 97 THR A C 1
ATOM 753 O O . THR A 1 97 ? 15.139 -6.094 -2.566 1.00 78.94 97 THR A O 1
ATOM 756 N N . ALA A 1 98 ? 15.776 -3.935 -2.732 1.00 74.69 98 ALA A N 1
ATOM 757 C CA . ALA A 1 98 ? 15.303 -3.783 -4.098 1.00 74.69 98 ALA A CA 1
ATOM 758 C C . ALA A 1 98 ? 16.094 -4.725 -5.028 1.00 74.69 98 ALA A C 1
ATOM 760 O O . ALA A 1 98 ? 17.312 -4.855 -4.867 1.00 74.69 98 ALA A O 1
ATOM 761 N N . PRO A 1 99 ? 15.429 -5.386 -5.987 1.00 72.50 99 PRO A N 1
ATOM 762 C CA . PRO A 1 99 ? 16.114 -6.189 -6.985 1.00 72.50 99 PRO A CA 1
ATOM 763 C C . PRO A 1 99 ? 16.961 -5.304 -7.915 1.00 72.50 99 PRO A C 1
ATOM 765 O O . PRO A 1 99 ? 16.858 -4.072 -7.872 1.00 72.50 99 PRO A O 1
ATOM 768 N N . PRO A 1 100 ? 17.804 -5.914 -8.765 1.00 67.69 100 PRO A N 1
ATOM 769 C CA . PRO A 1 100 ? 18.539 -5.201 -9.803 1.00 67.69 100 PRO A CA 1
ATOM 770 C C . PRO A 1 100 ? 17.640 -4.266 -10.633 1.00 67.69 100 PRO A C 1
ATOM 772 O O . PRO A 1 100 ? 16.456 -4.528 -10.852 1.00 67.69 100 PRO A O 1
ATOM 775 N N . VAL A 1 101 ? 18.219 -3.154 -11.094 1.00 69.75 101 VAL A N 1
ATOM 776 C CA . VAL A 1 101 ? 17.512 -2.085 -11.820 1.00 69.75 101 VAL A CA 1
ATOM 777 C C . VAL A 1 101 ? 16.724 -2.636 -13.015 1.00 69.75 101 VAL A C 1
ATOM 779 O O . VAL A 1 101 ? 17.254 -3.399 -13.819 1.00 69.75 101 VAL A O 1
ATOM 782 N N . GLY A 1 102 ? 15.476 -2.181 -13.167 1.00 66.06 102 GLY A N 1
ATOM 783 C CA . GLY A 1 102 ? 14.640 -2.477 -14.335 1.00 66.06 102 GLY A CA 1
ATOM 784 C C . GLY A 1 102 ? 13.774 -3.733 -14.224 1.00 66.06 102 GLY A C 1
ATOM 785 O O . GLY A 1 102 ? 13.125 -4.101 -15.202 1.00 66.06 102 GLY A O 1
ATOM 786 N N . GLU A 1 103 ? 13.711 -4.387 -13.061 1.00 79.69 103 GLU A N 1
ATOM 787 C CA . GLU A 1 103 ? 12.822 -5.536 -12.885 1.00 79.69 103 GLU A CA 1
ATOM 788 C C . GLU A 1 103 ? 11.347 -5.133 -12.783 1.00 79.69 103 GLU A C 1
ATOM 790 O O . GLU A 1 103 ? 10.854 -4.649 -11.762 1.00 79.69 103 GLU A O 1
ATOM 795 N N . PHE A 1 104 ? 10.603 -5.435 -13.843 1.00 86.25 104 PHE A N 1
ATOM 796 C CA . PHE A 1 104 ? 9.171 -5.169 -13.938 1.00 86.25 104 PHE A CA 1
ATOM 797 C C . PHE A 1 104 ? 8.337 -5.829 -12.828 1.00 86.25 104 PHE A C 1
ATOM 799 O O . PHE A 1 104 ? 7.336 -5.277 -12.360 1.00 86.25 104 PHE A O 1
ATOM 806 N N . GLY A 1 105 ? 8.772 -7.009 -12.374 1.00 87.31 105 GLY A N 1
ATOM 807 C CA . GLY A 1 105 ? 8.140 -7.736 -11.276 1.00 87.31 105 GLY A CA 1
ATOM 808 C C . GLY A 1 105 ? 8.132 -6.940 -9.972 1.00 87.31 105 GLY A C 1
ATOM 809 O O . GLY A 1 105 ? 7.131 -6.959 -9.254 1.00 87.31 105 GLY A O 1
ATOM 810 N N . TYR A 1 106 ? 9.192 -6.174 -9.706 1.00 88.69 106 TYR A N 1
ATOM 811 C CA . TYR A 1 106 ? 9.285 -5.321 -8.525 1.00 88.69 106 TYR A CA 1
ATOM 812 C C . TYR A 1 106 ? 8.282 -4.173 -8.568 1.00 88.69 106 TYR A C 1
ATOM 814 O O . TYR A 1 106 ? 7.533 -3.970 -7.611 1.00 88.69 106 TYR A O 1
ATOM 822 N N . THR A 1 107 ? 8.199 -3.469 -9.699 1.00 91.50 107 THR A N 1
ATOM 823 C CA . THR A 1 107 ? 7.244 -2.370 -9.894 1.00 91.50 107 THR A CA 1
ATOM 824 C C . THR A 1 107 ? 5.801 -2.867 -9.758 1.00 91.50 107 THR A C 1
ATOM 826 O O . THR A 1 107 ? 5.008 -2.260 -9.036 1.00 91.50 107 THR A O 1
ATOM 829 N N . ARG A 1 108 ? 5.463 -4.025 -10.352 1.00 92.94 108 ARG A N 1
ATOM 830 C CA . ARG A 1 108 ? 4.151 -4.675 -10.158 1.00 92.94 108 ARG A CA 1
ATOM 831 C C . ARG A 1 108 ? 3.918 -5.079 -8.697 1.00 92.94 108 ARG A C 1
ATOM 833 O O . ARG A 1 108 ? 2.812 -4.904 -8.193 1.00 92.94 108 ARG A O 1
ATOM 840 N N . GLY A 1 109 ? 4.936 -5.591 -8.005 1.00 93.75 109 GLY A N 1
ATOM 841 C CA . GLY A 1 109 ? 4.867 -5.915 -6.577 1.00 93.75 109 GLY A CA 1
ATOM 842 C C . GLY A 1 109 ? 4.503 -4.697 -5.725 1.00 93.75 109 GLY A C 1
ATOM 843 O O . GLY A 1 109 ? 3.560 -4.754 -4.938 1.00 93.75 109 GLY A O 1
ATOM 844 N N . ARG A 1 110 ? 5.165 -3.558 -5.961 1.00 94.50 110 ARG A N 1
ATOM 845 C CA . ARG A 1 110 ? 4.847 -2.284 -5.296 1.00 94.50 110 ARG A CA 1
ATOM 846 C C . ARG A 1 110 ? 3.436 -1.794 -5.613 1.00 94.50 110 ARG A C 1
ATOM 848 O O . ARG A 1 110 ? 2.739 -1.355 -4.705 1.00 94.50 110 ARG A O 1
ATOM 855 N N . ALA A 1 111 ? 2.980 -1.931 -6.856 1.00 96.25 111 ALA A N 1
ATOM 856 C CA . ALA A 1 111 ? 1.613 -1.569 -7.228 1.00 96.25 111 ALA A CA 1
ATOM 857 C C . ALA A 1 111 ? 0.562 -2.420 -6.489 1.00 96.25 111 ALA A C 1
ATOM 859 O O . ALA A 1 111 ? -0.409 -1.878 -5.964 1.00 96.25 111 ALA A O 1
ATOM 860 N N . 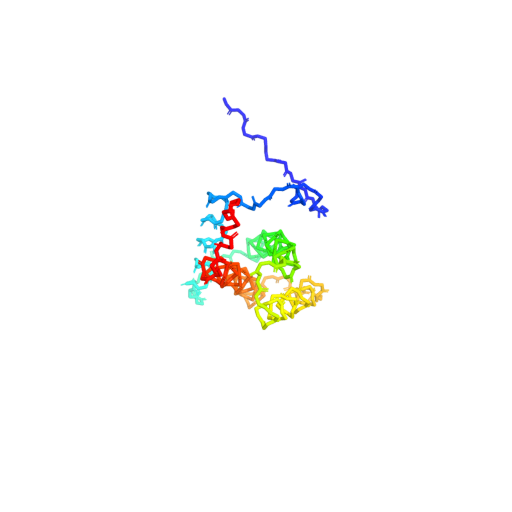ARG A 1 112 ? 0.774 -3.741 -6.378 1.00 97.25 112 ARG A N 1
ATOM 861 C CA . ARG A 1 112 ? -0.115 -4.625 -5.597 1.00 97.25 112 ARG A CA 1
ATOM 862 C C . ARG A 1 112 ? -0.142 -4.248 -4.124 1.00 97.25 112 ARG A C 1
ATOM 864 O O . ARG A 1 112 ? -1.210 -4.280 -3.517 1.00 97.25 112 ARG A O 1
ATOM 871 N N . LEU A 1 113 ? 1.012 -3.887 -3.565 1.00 97.19 113 LEU A N 1
ATOM 872 C CA . LEU A 1 113 ? 1.105 -3.468 -2.174 1.00 97.19 113 LEU A CA 1
ATOM 873 C C . LEU A 1 113 ? 0.267 -2.209 -1.913 1.00 97.19 113 LEU A C 1
ATOM 875 O O . LEU A 1 113 ? -0.538 -2.211 -0.988 1.00 97.19 113 LEU A O 1
ATOM 879 N N . VAL A 1 114 ? 0.380 -1.183 -2.767 1.00 96.25 114 VAL A N 1
ATOM 880 C CA . VAL A 1 114 ? -0.439 0.042 -2.673 1.00 96.25 114 VAL A CA 1
ATOM 881 C C . VAL A 1 114 ? -1.934 -0.287 -2.674 1.00 96.25 114 VAL A C 1
ATOM 883 O O . VAL A 1 114 ? -2.658 0.162 -1.789 1.00 96.25 114 VAL A O 1
ATOM 886 N N . LEU A 1 115 ? -2.400 -1.106 -3.623 1.00 97.62 115 LEU A N 1
ATOM 887 C CA . LEU A 1 115 ? -3.823 -1.464 -3.702 1.00 97.62 115 LEU A CA 1
ATOM 888 C C . LEU A 1 115 ? -4.295 -2.296 -2.505 1.00 97.62 115 LEU A C 1
ATOM 890 O O . LEU A 1 115 ? -5.412 -2.109 -2.036 1.00 97.62 115 LEU A O 1
ATOM 894 N N . SER A 1 116 ? -3.447 -3.187 -1.986 1.00 98.06 116 SER A N 1
ATOM 895 C CA . SER A 1 116 ? -3.780 -3.996 -0.807 1.00 98.06 116 SER A CA 1
ATOM 896 C C . SER A 1 116 ? -3.935 -3.126 0.442 1.00 98.06 116 SER A C 1
ATOM 898 O O . SER A 1 116 ? -4.828 -3.363 1.251 1.00 98.06 116 SER A O 1
ATOM 900 N N . LEU A 1 117 ? -3.098 -2.095 0.582 1.00 97.25 117 LEU A N 1
ATOM 901 C CA . LEU A 1 117 ? -3.174 -1.146 1.690 1.00 97.25 117 LEU A CA 1
ATOM 902 C C . LEU A 1 117 ? -4.442 -0.287 1.621 1.00 97.25 117 LEU A C 1
ATOM 904 O O . LEU A 1 117 ? -5.126 -0.148 2.633 1.00 97.25 117 LEU A O 1
ATOM 908 N N . TYR A 1 118 ? -4.810 0.215 0.438 1.00 96.50 118 TYR A N 1
ATOM 909 C CA . TYR A 1 118 ? -6.074 0.939 0.270 1.00 96.50 118 TYR A CA 1
ATOM 910 C C . TYR A 1 118 ? -7.300 0.064 0.528 1.00 96.50 118 TYR A C 1
ATOM 912 O O . TYR A 1 118 ? -8.202 0.498 1.238 1.00 96.50 118 TYR A O 1
ATOM 920 N N . ALA A 1 119 ? -7.298 -1.189 0.066 1.00 96.75 119 ALA A N 1
ATOM 921 C CA . ALA A 1 119 ? -8.362 -2.136 0.395 1.00 96.75 119 ALA A CA 1
ATOM 922 C C . ALA A 1 119 ? -8.469 -2.386 1.914 1.00 96.75 119 ALA A C 1
ATOM 924 O O . ALA A 1 119 ? -9.563 -2.560 2.445 1.00 96.75 119 ALA A O 1
ATOM 925 N N . GLY A 1 120 ? -7.341 -2.367 2.634 1.00 96.31 120 GLY A N 1
ATOM 926 C CA . GLY A 1 120 ? -7.330 -2.388 4.096 1.00 96.31 120 GLY A CA 1
ATOM 927 C C . GLY A 1 120 ? -8.005 -1.156 4.711 1.00 96.31 120 GLY A C 1
ATOM 928 O O . GLY A 1 120 ? -8.797 -1.290 5.641 1.00 96.31 120 GLY A O 1
ATOM 929 N N . LEU A 1 121 ? -7.746 0.042 4.181 1.00 94.25 121 LEU A N 1
ATOM 930 C CA . LEU A 1 121 ? -8.422 1.262 4.637 1.00 94.25 121 LEU A CA 1
ATOM 931 C C . LEU A 1 121 ? -9.932 1.234 4.364 1.00 94.25 121 LEU A C 1
ATOM 933 O O . LEU A 1 121 ? -10.696 1.632 5.243 1.00 94.25 121 LEU A O 1
ATOM 937 N N . ASP A 1 122 ? -10.360 0.710 3.214 1.00 94.25 122 ASP A N 1
ATOM 938 C CA . ASP A 1 122 ? -11.783 0.535 2.889 1.00 94.25 122 ASP A CA 1
ATOM 939 C C . ASP A 1 122 ? -12.464 -0.416 3.874 1.00 94.25 122 ASP A C 1
ATOM 941 O O . ASP A 1 122 ? -13.507 -0.091 4.439 1.00 94.25 122 ASP A O 1
ATOM 945 N N . LEU A 1 123 ? -11.823 -1.549 4.178 1.00 93.94 123 LEU A N 1
ATOM 946 C CA . LEU A 1 123 ? -12.301 -2.482 5.198 1.00 93.94 123 LEU A CA 1
ATOM 947 C C . LEU A 1 123 ? -12.465 -1.796 6.564 1.00 93.94 123 LEU A C 1
ATOM 949 O O . LEU A 1 123 ? -13.438 -2.046 7.278 1.00 93.94 123 LEU A O 1
ATOM 953 N N . ALA A 1 124 ? -11.517 -0.937 6.944 1.00 93.25 124 ALA A N 1
ATOM 954 C CA . ALA A 1 124 ? -11.588 -0.177 8.188 1.00 93.25 124 ALA A CA 1
ATOM 955 C C . ALA A 1 124 ? -12.760 0.818 8.183 1.00 93.25 124 ALA A C 1
ATOM 957 O O . ALA A 1 124 ? -13.445 0.974 9.194 1.00 93.25 124 ALA A O 1
ATOM 958 N N . GLU A 1 125 ? -12.997 1.495 7.059 1.00 91.56 125 GLU A N 1
ATOM 959 C CA . GLU A 1 125 ? -14.104 2.436 6.892 1.00 91.56 125 GLU A CA 1
ATOM 960 C C . GLU A 1 125 ? -15.463 1.731 6.969 1.00 91.56 125 GLU A C 1
ATOM 962 O O . GLU A 1 125 ? -16.324 2.144 7.751 1.00 91.56 125 GLU A O 1
ATOM 967 N N . GLU A 1 126 ? -15.626 0.618 6.254 1.00 91.25 126 GLU A N 1
ATOM 968 C CA . GLU A 1 126 ? -16.834 -0.211 6.286 1.00 91.25 126 GLU A CA 1
ATOM 969 C C . GLU A 1 126 ? -17.114 -0.750 7.696 1.00 91.25 126 GLU A C 1
ATOM 971 O O . GLU A 1 126 ? -18.233 -0.647 8.209 1.00 91.25 126 GLU A O 1
ATOM 976 N N . ALA A 1 127 ? -16.084 -1.271 8.368 1.00 90.31 127 ALA A N 1
ATOM 977 C CA . ALA A 1 127 ? -16.200 -1.778 9.732 1.00 90.31 127 ALA A CA 1
ATOM 978 C C . ALA A 1 127 ? -16.524 -0.669 10.747 1.00 90.31 127 ALA A C 1
ATOM 980 O O . ALA A 1 127 ? -17.282 -0.899 11.693 1.00 90.31 127 ALA A O 1
ATOM 981 N N . GLY A 1 128 ? -15.977 0.533 10.554 1.00 86.00 128 GLY A N 1
ATOM 982 C CA . GLY A 1 128 ? -16.274 1.703 11.376 1.00 86.00 128 GLY A CA 1
ATOM 983 C C . GLY A 1 128 ? -17.701 2.219 11.180 1.00 86.00 128 GLY A C 1
ATOM 984 O O . GLY A 1 128 ? -18.350 2.590 12.158 1.00 86.00 128 GLY A O 1
ATOM 985 N N . ALA A 1 129 ? -18.212 2.198 9.946 1.00 82.38 129 ALA A N 1
ATOM 986 C CA . ALA A 1 129 ? -19.585 2.587 9.622 1.00 82.38 129 ALA A CA 1
ATOM 987 C C . ALA A 1 129 ? -20.629 1.592 10.160 1.00 82.38 129 ALA A C 1
ATOM 989 O O . ALA A 1 129 ? -21.725 1.997 10.549 1.00 82.38 129 ALA A O 1
ATOM 990 N N . ALA A 1 130 ? -20.285 0.302 10.220 1.00 72.75 130 ALA A N 1
ATOM 991 C CA . ALA A 1 130 ? -21.145 -0.750 10.763 1.00 72.75 130 ALA A CA 1
ATOM 992 C C . ALA A 1 130 ? -21.224 -0.759 12.303 1.00 72.75 130 ALA A C 1
ATOM 994 O O . ALA A 1 130 ? -22.110 -1.402 12.870 1.00 72.75 130 ALA A O 1
ATOM 995 N N . SER A 1 131 ? -20.320 -0.056 12.993 1.00 59.69 131 SER A N 1
ATOM 996 C CA . SER A 1 131 ? -20.323 0.049 14.452 1.00 59.69 131 SER A CA 1
ATOM 997 C C . SER A 1 131 ? -21.387 1.075 14.877 1.00 59.69 131 SER A C 1
ATOM 999 O O . SER A 1 131 ? -21.252 2.258 14.543 1.00 59.69 131 SER A O 1
ATOM 1001 N N . PRO A 1 132 ? -22.476 0.685 15.576 1.00 53.62 132 PRO A N 1
ATOM 1002 C CA . PRO A 1 132 ? -23.511 1.633 15.959 1.00 53.62 132 PRO A CA 1
ATOM 1003 C C . PRO A 1 132 ? -22.888 2.713 16.842 1.00 53.62 132 PRO A C 1
ATOM 1005 O O . PRO A 1 132 ? -22.345 2.423 17.909 1.00 53.62 132 PRO A O 1
ATOM 1008 N N . ARG A 1 133 ? -22.975 3.977 16.399 1.00 51.19 133 ARG A N 1
ATOM 1009 C CA . ARG A 1 133 ? -22.735 5.140 17.259 1.00 51.19 133 ARG A CA 1
ATOM 1010 C C . ARG A 1 133 ? -23.591 4.940 18.504 1.00 51.19 133 ARG A C 1
ATOM 1012 O O . ARG A 1 133 ? -24.810 5.066 18.426 1.00 51.19 133 ARG A O 1
ATOM 1019 N N . VAL A 1 134 ? -22.967 4.615 19.634 1.00 50.19 134 VAL A N 1
ATOM 1020 C CA . VAL A 1 134 ? -23.634 4.634 20.935 1.00 50.19 134 VAL A CA 1
ATOM 1021 C C . VAL A 1 134 ? -24.012 6.089 21.187 1.00 50.19 134 VAL A C 1
ATOM 1023 O O . VAL A 1 134 ? -23.221 6.885 21.687 1.00 50.19 134 VAL A O 1
ATOM 1026 N N . THR A 1 135 ? -25.209 6.473 20.754 1.00 44.28 135 THR A N 1
ATOM 1027 C CA . THR A 1 135 ? -25.844 7.715 21.165 1.00 44.28 135 THR A CA 1
ATOM 1028 C C . THR A 1 135 ? -26.235 7.523 22.618 1.00 44.28 135 THR A C 1
ATOM 1030 O O . THR A 1 135 ? -27.295 6.979 22.918 1.00 44.28 135 THR A O 1
ATOM 1033 N N . ALA A 1 136 ? -25.348 7.931 23.523 1.00 42.94 136 ALA A N 1
ATOM 1034 C CA . ALA A 1 136 ? -25.738 8.233 24.886 1.00 42.94 136 ALA A CA 1
ATOM 1035 C C . ALA A 1 136 ? -26.758 9.381 24.812 1.00 42.94 136 ALA A C 1
ATOM 1037 O O . ALA A 1 136 ? -26.415 10.495 24.413 1.00 42.94 136 ALA A O 1
ATOM 1038 N N . HIS A 1 137 ? -28.022 9.081 25.099 1.00 35.19 137 HIS A N 1
ATOM 1039 C CA . HIS A 1 137 ? -29.039 10.094 25.371 1.00 35.19 137 HIS A CA 1
ATOM 1040 C C . HIS A 1 137 ? -29.105 10.291 26.899 1.00 35.19 137 HIS A C 1
ATOM 1042 O O . HIS A 1 137 ? -28.936 9.293 27.606 1.00 35.19 137 HIS A O 1
ATOM 1048 N N . PRO A 1 138 ? -29.236 11.542 27.386 1.00 58.03 138 PRO A N 1
ATOM 1049 C CA . PRO A 1 138 ? -29.045 11.916 28.791 1.00 58.03 138 PRO A CA 1
ATOM 1050 C C . PRO A 1 138 ? -30.097 11.349 29.747 1.00 58.03 138 PRO A C 1
ATOM 1052 O O . PRO A 1 138 ? -31.234 11.074 29.297 1.00 58.03 138 PRO A O 1
#